Protein AF-A0A941TBD3-F1 (afdb_monomer)

Mean predicted aligned error: 17.26 Å

Secondary structure (DSSP, 8-state):
--------------------------------------------TTTTTTSTT---GGGHHHHHHHHHHS-HHHHHHHHS-GGG-TTHHHHHHHHHHHHHHHHHHHHHHHHHHHHT--

Foldseek 3Di:
DDDDDDDDDPDDDDDDPPPPDDPPDDDPPPPPPPPPPDPPDDDPDDVVCLDPPDPDPSSVVVVVVCCVPDPPVLSCLRHHDCVPDPCNVVCSVVSVVVVVVVSVVVSVVVVVVVVPPD

Sequence (118 aa):
MKTRLLSIAIALVAAASVAQADPQSSLSSVVVHSERSSAKAPRSGHTLDCTPPNSMAECAAFHNEIRRNFNGREIGMLFGAATAYPEYRSSYDNVVRRYDAFARAYDEQHLTAFASTK

Radius of gyration: 30.88 Å; Cα contacts (8 Å, |Δi|>4): 40; chains: 1; bounding box: 56×32×115 Å

Nearest PDB structures (foldseek):
  6krz-assembly3_C  TM=4.119E-01  e=9.443E+00  Homo sapiens

Structure (mmCIF, N/CA/C/O backbone):
data_AF-A0A941TBD3-F1
#
_entry.id   AF-A0A941TBD3-F1
#
loop_
_atom_site.group_PDB
_atom_site.id
_atom_site.type_symbol
_atom_site.label_atom_id
_atom_site.label_alt_id
_atom_site.label_comp_id
_atom_site.label_asym_id
_atom_site.label_entity_id
_atom_site.label_seq_id
_atom_site.pdbx_PDB_ins_code
_atom_site.Cartn_x
_atom_site.Cartn_y
_atom_site.Cartn_z
_atom_site.occupancy
_atom_site.B_iso_or_equiv
_atom_site.auth_seq_id
_atom_site.auth_comp_id
_atom_site.auth_asym_id
_atom_site.auth_atom_id
_atom_site.pdbx_PDB_model_num
ATOM 1 N N . MET A 1 1 ? 38.428 -19.082 84.057 1.00 43.03 1 MET A N 1
ATOM 2 C CA . MET A 1 1 ? 38.223 -17.610 84.092 1.00 43.03 1 MET A CA 1
ATOM 3 C C . MET A 1 1 ? 39.446 -16.917 83.489 1.00 43.03 1 MET A C 1
ATOM 5 O O . MET A 1 1 ? 40.522 -17.459 83.698 1.00 43.03 1 MET A O 1
ATOM 9 N N . LYS A 1 2 ? 39.268 -15.734 82.854 1.00 39.22 2 LYS A N 1
ATOM 10 C CA . LYS A 1 2 ? 40.271 -14.823 82.212 1.00 39.22 2 LYS A CA 1
ATOM 11 C C . LYS A 1 2 ? 40.810 -15.247 80.835 1.00 39.22 2 LYS A C 1
ATOM 13 O O . LYS A 1 2 ? 41.117 -16.412 80.664 1.00 39.22 2 LYS A O 1
ATOM 18 N N . THR A 1 3 ? 41.085 -14.386 79.848 1.00 46.25 3 THR A N 1
ATOM 19 C CA . THR A 1 3 ? 40.512 -13.132 79.289 1.00 46.25 3 THR A CA 1
ATOM 20 C C . THR A 1 3 ? 41.320 -12.826 78.019 1.00 46.25 3 THR A C 1
ATOM 22 O O . THR A 1 3 ? 42.537 -12.915 78.089 1.00 46.25 3 THR A O 1
ATOM 25 N N . ARG A 1 4 ? 40.634 -12.344 76.969 1.00 54.00 4 ARG A N 1
ATOM 26 C CA . ARG A 1 4 ? 41.068 -11.397 75.910 1.00 54.00 4 ARG A CA 1
ATOM 27 C C . ARG A 1 4 ? 42.297 -11.733 75.042 1.00 54.00 4 ARG A C 1
ATOM 29 O O . ARG A 1 4 ? 43.396 -11.860 75.553 1.00 54.00 4 ARG A O 1
ATOM 36 N N . LEU A 1 5 ? 42.135 -11.616 73.719 1.00 50.44 5 LEU A N 1
ATOM 37 C CA . LEU A 1 5 ? 42.652 -10.481 72.927 1.00 50.44 5 LEU A CA 1
ATOM 38 C C . LEU A 1 5 ? 42.230 -10.579 71.448 1.00 50.44 5 LEU A C 1
ATOM 40 O O . LEU A 1 5 ? 42.071 -11.661 70.895 1.00 50.44 5 LEU A O 1
ATOM 44 N N . LEU A 1 6 ? 42.000 -9.404 70.861 1.00 59.47 6 LEU A N 1
ATOM 45 C CA . LEU A 1 6 ? 41.587 -9.141 69.483 1.00 59.47 6 LEU A CA 1
ATOM 46 C C . LEU A 1 6 ? 42.704 -9.447 68.476 1.00 59.47 6 LEU A C 1
ATOM 48 O O . LEU A 1 6 ? 43.873 -9.196 68.755 1.00 59.47 6 LEU A O 1
ATOM 52 N N . SER A 1 7 ? 42.336 -9.840 67.257 1.00 45.16 7 SER A N 1
ATOM 53 C CA .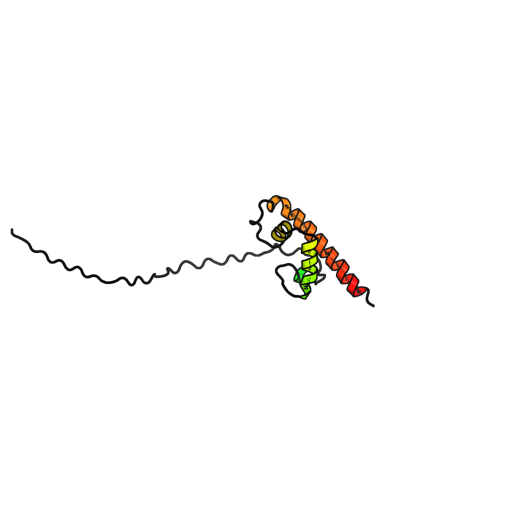 SER A 1 7 ? 43.140 -9.572 66.059 1.00 45.16 7 SER A CA 1
ATOM 54 C C . SER A 1 7 ? 42.211 -9.331 64.874 1.00 45.16 7 SER A C 1
ATOM 56 O O . SER A 1 7 ? 41.505 -10.220 64.407 1.00 45.16 7 SER A O 1
ATOM 58 N N . ILE A 1 8 ? 42.178 -8.067 64.464 1.00 58.47 8 ILE A N 1
ATOM 59 C CA . ILE A 1 8 ? 41.519 -7.548 63.271 1.00 58.47 8 ILE A CA 1
ATOM 60 C C . ILE A 1 8 ? 42.426 -7.886 62.087 1.00 58.47 8 ILE A C 1
ATOM 62 O O . ILE A 1 8 ? 43.587 -7.486 62.080 1.00 58.47 8 ILE A O 1
ATOM 66 N N . ALA A 1 9 ? 41.894 -8.573 61.080 1.00 50.69 9 ALA A N 1
ATOM 67 C CA . ALA A 1 9 ? 42.505 -8.649 59.759 1.00 50.69 9 ALA A CA 1
ATOM 68 C C . ALA A 1 9 ? 41.429 -8.315 58.722 1.00 50.69 9 ALA A C 1
ATOM 70 O O . ALA A 1 9 ? 40.593 -9.143 58.368 1.00 50.69 9 ALA A O 1
ATOM 71 N N . ILE A 1 10 ? 41.424 -7.055 58.286 1.00 56.56 10 ILE A N 1
ATOM 72 C CA . ILE A 1 10 ? 40.638 -6.582 57.147 1.00 56.56 10 ILE A CA 1
ATOM 73 C C . ILE A 1 10 ? 41.456 -6.932 55.905 1.00 56.56 10 ILE A C 1
ATOM 75 O O . ILE A 1 10 ? 42.393 -6.220 55.553 1.00 56.56 10 ILE A O 1
ATOM 79 N N . ALA A 1 11 ? 41.130 -8.052 55.266 1.00 52.78 11 ALA A N 1
ATOM 80 C CA . ALA A 1 11 ? 41.642 -8.363 53.940 1.00 52.78 11 ALA A CA 1
ATOM 81 C C . ALA A 1 11 ? 40.653 -7.816 52.902 1.00 52.78 11 ALA A C 1
ATOM 83 O O . ALA A 1 11 ? 39.626 -8.430 52.614 1.00 52.78 11 ALA A O 1
ATOM 84 N N . LEU A 1 12 ? 40.960 -6.628 52.372 1.00 51.53 12 LEU A N 1
ATOM 85 C CA . LEU A 1 12 ? 40.371 -6.121 51.137 1.00 51.53 12 LEU A CA 1
ATOM 86 C C . LEU A 1 12 ? 40.768 -7.058 49.993 1.00 51.53 12 LEU A C 1
ATOM 88 O O . LEU A 1 12 ? 41.932 -7.083 49.598 1.00 51.53 12 LEU A O 1
ATOM 92 N N . VAL A 1 13 ? 39.806 -7.788 49.432 1.00 59.81 13 VAL A N 1
ATOM 93 C CA . VAL A 1 13 ? 39.967 -8.398 48.110 1.00 59.81 13 VAL A CA 1
ATOM 94 C C . VAL A 1 13 ? 39.023 -7.680 47.162 1.00 59.81 13 VAL A C 1
ATOM 96 O O . VAL A 1 13 ? 37.806 -7.672 47.338 1.00 59.81 13 VAL A O 1
ATOM 99 N N . ALA A 1 14 ? 39.648 -6.995 46.210 1.00 54.47 14 ALA A N 1
ATOM 100 C CA . ALA A 1 14 ? 39.020 -6.193 45.184 1.00 54.47 14 ALA A CA 1
ATOM 101 C C . ALA A 1 14 ? 38.047 -7.025 44.340 1.00 54.47 14 ALA A C 1
ATOM 103 O O . ALA A 1 14 ? 38.314 -8.171 43.978 1.00 54.47 14 ALA A O 1
ATOM 104 N N . ALA A 1 15 ? 36.918 -6.397 44.025 1.00 51.31 15 ALA A N 1
ATOM 105 C CA . ALA A 1 15 ? 35.898 -6.913 43.141 1.00 51.31 15 ALA A CA 1
ATOM 106 C C . ALA A 1 15 ? 36.452 -7.147 41.728 1.00 51.31 15 ALA A C 1
ATOM 108 O O . ALA A 1 15 ? 36.962 -6.234 41.084 1.00 51.31 15 ALA A O 1
ATOM 109 N N . ALA A 1 16 ? 36.239 -8.355 41.222 1.00 53.00 16 ALA A N 1
ATOM 110 C CA . ALA A 1 16 ? 36.009 -8.596 39.809 1.00 53.00 16 ALA A CA 1
ATOM 111 C C . ALA A 1 16 ? 34.749 -9.460 39.726 1.00 53.00 16 ALA A C 1
ATOM 113 O O . ALA A 1 16 ? 34.809 -10.682 39.609 1.00 53.00 16 ALA A O 1
ATOM 114 N N . SER A 1 17 ? 33.589 -8.819 39.886 1.00 46.41 17 SER A N 1
ATOM 115 C CA . SER A 1 17 ? 32.305 -9.454 39.614 1.00 46.41 17 SER A CA 1
ATOM 116 C C . SER A 1 17 ? 32.238 -9.723 38.116 1.00 46.41 17 SER A C 1
ATOM 118 O O . SER A 1 17 ? 31.882 -8.846 37.332 1.00 46.41 17 SER A O 1
ATOM 120 N N . VAL A 1 18 ? 32.599 -10.933 37.700 1.00 56.16 18 VAL A N 1
ATOM 121 C CA . VAL A 1 18 ? 32.100 -11.462 36.436 1.00 56.16 18 VAL A CA 1
ATOM 122 C C . VAL A 1 18 ? 30.603 -11.654 36.638 1.00 56.16 18 VAL A C 1
ATOM 124 O O . VAL A 1 18 ? 30.169 -12.476 37.443 1.00 56.16 18 VAL A O 1
ATOM 127 N N . ALA A 1 19 ? 29.798 -10.820 35.986 1.00 45.59 19 ALA A N 1
ATOM 128 C CA . ALA A 1 19 ? 28.374 -11.073 35.881 1.00 45.59 19 ALA A CA 1
ATOM 129 C C . ALA A 1 19 ? 28.224 -12.408 35.142 1.00 45.59 19 ALA A C 1
ATOM 131 O O . ALA A 1 19 ? 28.467 -12.492 33.938 1.00 45.59 19 ALA A O 1
ATOM 132 N N . GLN A 1 20 ? 27.914 -13.474 35.879 1.00 44.41 20 GLN A N 1
ATOM 133 C CA . GLN A 1 20 ? 27.520 -14.735 35.276 1.00 44.41 20 GLN A CA 1
ATOM 134 C C . GLN A 1 20 ? 26.148 -14.499 34.649 1.00 44.41 20 GLN A C 1
ATOM 136 O O . GLN A 1 20 ? 25.162 -14.297 35.354 1.00 44.41 20 GLN A O 1
ATOM 141 N N . ALA A 1 21 ? 26.106 -14.442 33.319 1.00 40.09 21 ALA A N 1
ATOM 142 C CA . ALA A 1 21 ? 24.859 -14.515 32.584 1.00 40.09 21 ALA A CA 1
ATOM 143 C C . ALA A 1 21 ? 24.257 -15.902 32.838 1.00 40.09 21 ALA A C 1
ATOM 145 O O . ALA A 1 21 ? 24.801 -16.920 32.409 1.00 40.09 21 ALA A O 1
ATOM 146 N N . ASP A 1 22 ? 23.170 -15.916 33.598 1.00 44.00 22 ASP A N 1
ATOM 147 C CA . ASP A 1 22 ? 22.279 -17.055 33.777 1.00 44.00 22 ASP A CA 1
ATOM 148 C C . ASP A 1 22 ? 21.843 -17.569 32.386 1.00 44.00 22 ASP A C 1
ATOM 150 O O . ASP A 1 22 ? 21.495 -16.745 31.528 1.00 44.00 22 ASP A O 1
ATOM 154 N N . PRO A 1 23 ? 21.883 -18.884 32.090 1.00 47.31 23 PRO A N 1
ATOM 155 C CA . PRO A 1 23 ? 21.380 -19.421 30.831 1.00 47.31 23 PRO A CA 1
ATOM 156 C C . PRO A 1 23 ? 19.849 -19.379 30.854 1.00 47.31 23 PRO A C 1
ATOM 158 O O . PRO A 1 23 ? 19.158 -20.371 31.089 1.00 47.31 23 PRO A O 1
ATOM 161 N N . GLN A 1 24 ? 19.306 -18.187 30.627 1.00 46.38 24 GLN A N 1
ATOM 162 C CA . GLN A 1 24 ? 17.881 -17.935 30.642 1.00 46.38 24 GLN A CA 1
ATOM 163 C C . GLN A 1 24 ? 17.250 -18.559 29.397 1.00 46.38 24 GLN A C 1
ATOM 165 O O . GLN A 1 24 ? 17.312 -18.009 28.302 1.00 46.38 24 GLN A O 1
ATOM 170 N N . SER A 1 25 ? 16.691 -19.754 29.611 1.00 47.31 25 SER A N 1
ATOM 171 C CA . SER A 1 25 ? 15.551 -20.358 28.915 1.00 47.31 25 SER A CA 1
ATOM 172 C C . SER A 1 25 ? 15.347 -19.869 27.483 1.00 47.31 25 SER A C 1
ATOM 174 O O . SER A 1 25 ? 14.768 -18.807 27.256 1.00 47.31 25 SER A O 1
ATOM 176 N N . SER A 1 26 ? 15.752 -20.694 26.515 1.00 49.09 26 SER A N 1
ATOM 177 C CA . SER A 1 26 ? 15.381 -20.525 25.114 1.00 49.09 26 SER A CA 1
ATOM 178 C C . SER A 1 26 ? 13.856 -20.489 25.000 1.00 49.09 26 SER A C 1
ATOM 180 O O . SER A 1 26 ? 13.187 -21.526 25.003 1.00 49.09 26 SER A O 1
ATOM 182 N N . LEU A 1 27 ? 13.290 -19.287 24.935 1.00 53.59 27 LEU A N 1
ATOM 183 C CA . LEU A 1 27 ? 11.896 -19.107 24.577 1.00 53.59 27 LEU A CA 1
ATOM 184 C C . LEU A 1 27 ? 11.743 -19.667 23.164 1.00 53.59 27 LEU A C 1
ATOM 186 O O . LEU A 1 27 ? 12.407 -19.205 22.235 1.00 53.59 27 LEU A O 1
ATOM 190 N N . SER A 1 28 ? 10.911 -20.702 23.019 1.00 47.06 28 SER A N 1
ATOM 191 C CA . SER A 1 28 ? 10.538 -21.222 21.705 1.00 47.06 28 SER A CA 1
ATOM 192 C C . SER A 1 28 ? 10.040 -20.053 20.872 1.00 47.06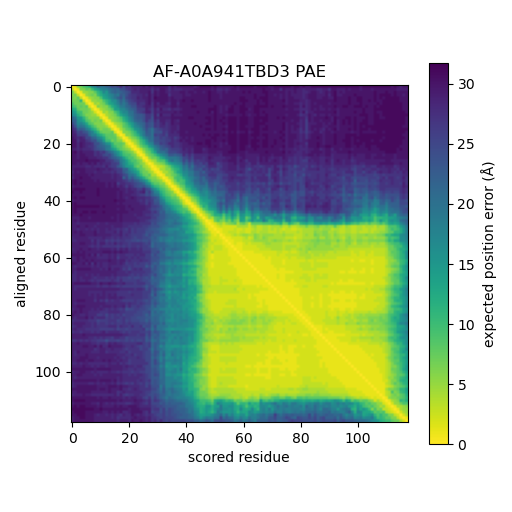 28 SER A C 1
ATOM 194 O O . SER A 1 28 ? 9.090 -19.374 21.267 1.00 47.06 28 SER A O 1
ATOM 196 N N . SER A 1 29 ? 10.705 -19.791 19.746 1.00 47.75 29 SER A N 1
ATOM 197 C CA . SER A 1 29 ? 10.235 -18.787 18.806 1.00 47.75 29 SER A CA 1
ATOM 198 C C . SER A 1 29 ? 8.832 -19.199 18.379 1.00 47.75 29 SER A C 1
ATOM 200 O O . SER A 1 29 ? 8.655 -20.213 17.699 1.00 47.75 29 SER A O 1
ATOM 202 N N . VAL A 1 30 ? 7.827 -18.440 18.808 1.00 53.56 30 VAL A N 1
ATOM 203 C CA . VAL A 1 30 ? 6.484 -18.563 18.257 1.00 53.56 30 VAL A CA 1
ATOM 204 C C . VAL A 1 30 ? 6.615 -18.156 16.800 1.00 53.56 30 VAL A C 1
ATOM 206 O O . VAL A 1 30 ? 6.791 -16.980 16.483 1.00 53.56 30 VAL A O 1
ATOM 209 N N . VAL A 1 31 ? 6.592 -19.150 15.915 1.00 45.16 31 VAL A N 1
ATOM 210 C CA . VAL A 1 31 ? 6.404 -18.923 14.488 1.00 45.16 31 VAL A CA 1
ATOM 211 C C . VAL A 1 31 ? 5.006 -18.344 14.362 1.00 45.16 31 VAL A C 1
ATOM 213 O O . VAL A 1 31 ? 4.006 -19.057 14.417 1.00 45.16 31 VAL A O 1
ATOM 216 N N . VAL A 1 32 ? 4.9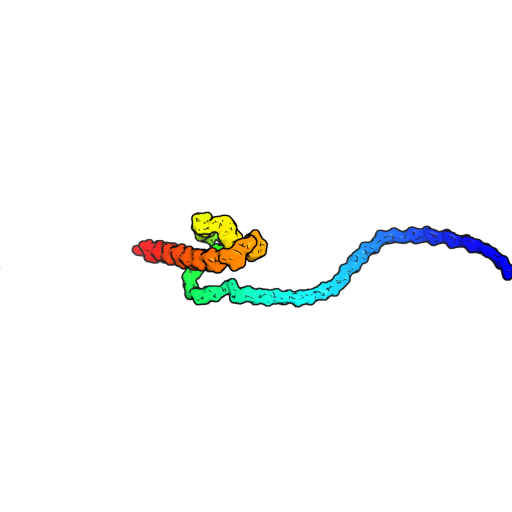32 -17.019 14.270 1.00 48.44 32 VAL A N 1
ATOM 217 C CA . VAL A 1 32 ? 3.709 -16.345 13.862 1.00 48.44 32 VAL A CA 1
ATOM 218 C C . VAL A 1 32 ? 3.519 -16.735 12.406 1.00 48.44 32 VAL A C 1
ATOM 220 O O . VAL A 1 32 ? 4.165 -16.190 11.512 1.00 48.44 32 VAL A O 1
ATOM 223 N N . HIS A 1 33 ? 2.661 -17.722 12.161 1.00 37.12 33 HIS A N 1
ATOM 224 C CA . HIS A 1 33 ? 2.066 -17.876 10.849 1.00 37.12 33 HIS A CA 1
ATOM 225 C C . HIS A 1 33 ? 1.280 -16.593 10.575 1.00 37.12 33 HIS A C 1
ATOM 227 O O . HIS A 1 33 ? 0.143 -16.429 11.016 1.00 37.12 33 HIS A O 1
ATOM 233 N N . SER A 1 34 ? 1.910 -15.654 9.868 1.00 37.25 34 SER A N 1
ATOM 234 C CA . SER A 1 34 ? 1.224 -14.556 9.195 1.00 37.25 34 SER A CA 1
ATOM 235 C C . SER A 1 34 ? 0.368 -15.138 8.068 1.00 37.25 34 SER A C 1
ATOM 237 O O . SER A 1 34 ? 0.629 -14.929 6.891 1.00 37.25 34 SER A O 1
ATOM 239 N N . GLU A 1 35 ? -0.693 -15.861 8.425 1.00 41.47 35 GLU A N 1
ATOM 240 C CA . GLU A 1 35 ? -1.756 -16.298 7.512 1.00 41.47 35 GLU A CA 1
ATOM 241 C C . GLU A 1 35 ? -2.729 -15.150 7.187 1.00 41.47 35 GLU A C 1
ATOM 243 O O . GLU A 1 35 ? -3.860 -15.369 6.761 1.00 41.47 35 GLU A O 1
ATOM 248 N N . ARG A 1 36 ? -2.313 -13.891 7.370 1.00 42.03 36 ARG A N 1
ATOM 249 C CA . ARG A 1 36 ? -3.103 -12.721 6.976 1.00 42.03 36 ARG A CA 1
ATOM 250 C C . ARG A 1 36 ? -2.397 -11.854 5.944 1.00 42.03 36 ARG A C 1
ATOM 252 O O . ARG A 1 36 ? -2.461 -10.640 6.016 1.00 42.03 36 ARG A O 1
ATOM 259 N N . SER A 1 37 ? -1.782 -12.505 4.964 1.00 42.69 37 SER A N 1
ATOM 260 C CA . SER A 1 37 ? -1.458 -11.899 3.670 1.00 42.69 37 SER A CA 1
ATOM 261 C C . SER A 1 37 ? -1.612 -12.944 2.572 1.00 42.69 37 SER A C 1
ATOM 263 O O . SER A 1 37 ? -0.657 -13.397 1.952 1.00 42.69 37 SER A O 1
ATOM 265 N N . SER A 1 38 ? -2.841 -13.390 2.351 1.00 40.53 38 SER A N 1
ATOM 266 C CA . SER A 1 38 ? -3.217 -14.034 1.094 1.00 40.53 38 SER A CA 1
ATOM 267 C C . SER A 1 38 ? -4.689 -13.775 0.845 1.00 40.53 38 SER A C 1
ATOM 269 O O . SER A 1 38 ? -5.544 -14.650 0.964 1.00 40.53 38 SER A O 1
ATOM 271 N N . ALA A 1 39 ? -4.982 -12.536 0.448 1.00 41.16 39 ALA A N 1
ATOM 272 C CA . ALA A 1 39 ? -6.033 -12.341 -0.531 1.00 41.16 39 ALA A CA 1
ATOM 273 C C . ALA A 1 39 ? -5.648 -13.193 -1.751 1.00 41.16 39 ALA A C 1
ATOM 275 O O . ALA A 1 39 ? -4.781 -12.844 -2.548 1.00 41.16 39 ALA A O 1
ATOM 276 N N . LYS A 1 40 ? -6.241 -14.383 -1.817 1.00 36.75 40 LYS A N 1
ATOM 277 C CA . LYS A 1 40 ? -6.159 -15.335 -2.918 1.00 36.75 40 LYS A CA 1
ATOM 278 C C . LYS A 1 40 ? -6.886 -14.729 -4.122 1.00 36.75 40 LYS A C 1
ATOM 280 O O . LYS A 1 40 ? -8.024 -15.081 -4.404 1.00 36.75 40 LYS A O 1
ATOM 285 N N . ALA A 1 41 ? -6.240 -13.781 -4.790 1.00 40.91 41 ALA A N 1
ATOM 286 C CA . ALA A 1 41 ? -6.637 -13.264 -6.092 1.00 40.91 41 ALA A CA 1
ATOM 287 C C . ALA A 1 41 ? -5.583 -13.687 -7.133 1.00 40.91 41 ALA A C 1
ATOM 289 O O . ALA A 1 41 ? -4.393 -13.740 -6.808 1.00 40.91 41 ALA A O 1
ATOM 290 N N . PRO A 1 42 ? -5.994 -14.068 -8.356 1.00 37.47 42 PRO A N 1
ATOM 291 C CA . PRO A 1 42 ? -5.075 -14.531 -9.389 1.00 37.47 42 PRO A CA 1
ATOM 292 C C . PRO A 1 42 ? -4.079 -13.426 -9.762 1.00 37.47 42 PRO A C 1
ATOM 294 O O . PRO A 1 42 ? -4.428 -12.255 -9.866 1.00 37.47 42 PRO A O 1
ATOM 297 N N . ARG A 1 43 ? -2.817 -13.838 -9.912 1.00 49.34 43 ARG A N 1
ATOM 298 C CA . ARG A 1 43 ? -1.633 -12.991 -10.062 1.00 49.34 43 ARG A CA 1
ATOM 299 C C . ARG A 1 43 ? -1.631 -12.231 -11.387 1.00 49.34 43 ARG A C 1
ATOM 301 O O . ARG A 1 43 ? -1.323 -12.809 -12.423 1.00 49.34 43 ARG A O 1
ATOM 308 N N . SER A 1 44 ? -1.801 -10.920 -11.298 1.00 42.25 44 SER A N 1
ATOM 309 C CA . SER A 1 44 ? -1.197 -9.943 -12.207 1.00 42.25 44 SER A CA 1
ATOM 310 C C . SER A 1 44 ? 0.086 -9.341 -11.603 1.00 42.25 44 SER A C 1
ATOM 312 O O . SER A 1 44 ? 0.271 -8.139 -11.570 1.00 42.25 44 SER A O 1
ATOM 314 N N . GLY A 1 45 ? 0.956 -10.210 -11.079 1.00 46.22 45 GLY A N 1
ATOM 315 C CA . GLY A 1 45 ? 2.431 -10.156 -11.048 1.00 46.22 45 GLY A CA 1
ATOM 316 C C . GLY A 1 45 ? 3.280 -8.918 -10.701 1.00 46.2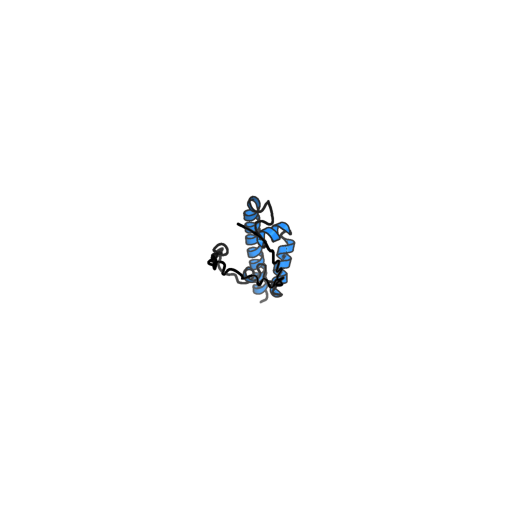2 45 GLY A C 1
ATOM 317 O O . GLY A 1 45 ? 4.467 -9.142 -10.516 1.00 46.22 45 GLY A O 1
ATOM 318 N N . HIS A 1 46 ? 2.795 -7.675 -10.613 1.00 49.31 46 HIS A N 1
ATOM 319 C CA . HIS A 1 46 ? 3.702 -6.511 -10.519 1.00 49.31 46 HIS A CA 1
ATOM 320 C C . HIS A 1 46 ? 3.500 -5.615 -9.287 1.00 49.31 46 HIS A C 1
ATOM 322 O O . HIS A 1 46 ? 4.488 -5.185 -8.695 1.00 49.31 46 HIS A O 1
ATOM 328 N N . THR A 1 47 ? 2.274 -5.356 -8.820 1.00 56.88 47 THR A N 1
ATOM 329 C CA . THR A 1 47 ? 2.084 -4.498 -7.627 1.00 56.88 47 THR A CA 1
ATOM 330 C C . THR A 1 47 ? 2.299 -5.204 -6.297 1.00 56.88 47 THR A C 1
ATOM 332 O O . THR A 1 47 ? 2.735 -4.542 -5.358 1.00 56.88 47 THR A O 1
ATOM 335 N N . LEU A 1 48 ? 2.041 -6.514 -6.197 1.00 58.62 48 LEU A N 1
ATOM 336 C CA . LEU A 1 48 ? 2.281 -7.270 -4.956 1.00 58.62 48 LEU A CA 1
ATOM 337 C C . LEU A 1 48 ? 3.769 -7.310 -4.588 1.00 58.62 48 LEU A C 1
ATOM 339 O O . LEU A 1 48 ? 4.104 -7.211 -3.410 1.00 58.62 48 LEU A O 1
ATOM 343 N N . ASP A 1 49 ? 4.654 -7.383 -5.585 1.00 76.25 49 ASP A N 1
ATOM 344 C CA . ASP A 1 49 ? 6.097 -7.301 -5.350 1.00 76.25 49 ASP A CA 1
ATOM 345 C C . ASP A 1 49 ? 6.498 -5.887 -4.923 1.00 76.25 49 ASP A C 1
ATOM 347 O O . ASP A 1 49 ? 7.381 -5.722 -4.088 1.00 76.25 49 ASP A O 1
ATOM 351 N N . CYS A 1 50 ? 5.800 -4.862 -5.412 1.00 83.94 50 CYS A N 1
ATOM 352 C CA . CYS A 1 50 ? 6.047 -3.469 -5.062 1.00 83.94 50 CYS A CA 1
ATOM 353 C C . CYS A 1 50 ? 5.296 -2.967 -3.823 1.00 83.94 50 CYS A C 1
ATOM 355 O O . CYS A 1 50 ? 5.394 -1.779 -3.497 1.00 83.94 50 CYS A O 1
ATOM 357 N N . THR A 1 51 ? 4.572 -3.818 -3.094 1.00 85.88 51 THR A N 1
ATOM 358 C CA . THR A 1 51 ? 3.975 -3.421 -1.817 1.00 85.88 51 THR A CA 1
ATOM 359 C C . THR A 1 51 ? 5.088 -3.049 -0.820 1.00 85.88 51 THR A C 1
ATOM 361 O O . THR A 1 51 ? 6.057 -3.799 -0.665 1.00 85.88 51 THR A O 1
ATOM 364 N N . PRO A 1 52 ? 5.005 -1.886 -0.136 1.00 85.44 52 PRO A N 1
ATOM 365 C CA . PRO A 1 52 ? 5.963 -1.529 0.906 1.00 85.44 52 PRO A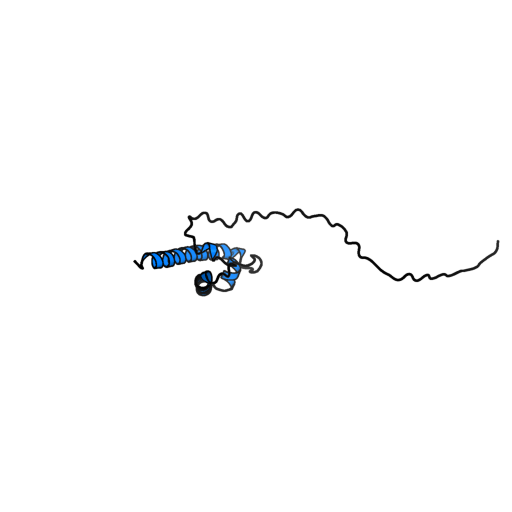 CA 1
ATOM 366 C C . PRO A 1 52 ? 6.146 -2.666 1.929 1.00 85.44 52 PRO A C 1
ATOM 368 O O . PRO A 1 52 ? 5.161 -3.303 2.307 1.00 85.44 52 PRO A O 1
ATOM 371 N N . PRO A 1 53 ? 7.384 -2.930 2.387 1.00 84.00 53 PRO A N 1
ATOM 372 C CA . PRO A 1 53 ? 8.538 -2.024 2.386 1.00 84.00 53 PRO A CA 1
ATOM 373 C C . PRO A 1 53 ? 9.480 -2.133 1.171 1.00 84.00 53 PRO A C 1
ATOM 375 O O . PRO A 1 53 ? 10.587 -1.601 1.238 1.00 84.00 53 PRO A O 1
ATOM 378 N N . ASN A 1 54 ? 9.096 -2.804 0.079 1.00 85.62 54 ASN A N 1
ATOM 379 C CA . ASN A 1 54 ? 9.994 -2.994 -1.063 1.00 85.62 54 ASN A CA 1
ATOM 380 C C . ASN A 1 54 ? 10.469 -1.657 -1.669 1.00 85.62 54 ASN A C 1
ATOM 382 O O . ASN A 1 54 ? 9.667 -0.899 -2.199 1.00 85.62 54 ASN A O 1
ATOM 386 N N . SER A 1 55 ? 11.774 -1.385 -1.624 1.00 84.50 55 SER A N 1
ATOM 387 C CA . SER A 1 55 ? 12.388 -0.136 -2.085 1.00 84.50 55 SER A CA 1
ATOM 388 C C . SER A 1 55 ? 13.072 -0.226 -3.456 1.00 84.50 55 SER A C 1
ATOM 390 O O . SER A 1 55 ? 13.856 0.662 -3.800 1.00 84.50 55 SER A O 1
ATOM 392 N N . MET A 1 56 ? 12.803 -1.271 -4.247 1.00 86.62 56 MET A N 1
ATOM 393 C CA . MET A 1 56 ? 13.324 -1.382 -5.613 1.00 86.62 56 MET A CA 1
ATOM 394 C C . MET A 1 56 ? 12.932 -0.161 -6.459 1.00 86.62 56 MET A C 1
ATOM 396 O O . MET A 1 56 ? 11.827 0.374 -6.344 1.00 86.62 56 MET A O 1
ATOM 400 N N . ALA A 1 57 ? 13.839 0.277 -7.337 1.00 85.19 57 ALA A N 1
ATOM 401 C CA . ALA A 1 57 ? 13.656 1.494 -8.132 1.00 85.19 57 ALA A CA 1
ATOM 402 C C . ALA A 1 57 ? 12.417 1.433 -9.046 1.00 85.19 57 ALA A C 1
ATOM 404 O O . ALA A 1 57 ? 11.722 2.434 -9.212 1.00 85.19 57 ALA A O 1
ATOM 405 N N . GLU A 1 58 ? 12.100 0.254 -9.579 1.00 82.31 58 GLU A N 1
ATOM 406 C CA . GLU A 1 58 ? 10.896 -0.008 -10.380 1.00 82.31 58 GLU A CA 1
ATOM 407 C C . GLU A 1 58 ? 9.581 0.231 -9.619 1.00 82.31 58 GLU A C 1
ATOM 409 O O . GLU A 1 58 ? 8.577 0.612 -10.218 1.00 82.31 58 GLU A O 1
ATOM 414 N N . CYS A 1 59 ? 9.595 0.118 -8.290 1.00 86.31 59 CYS A N 1
ATOM 415 C CA . CYS A 1 59 ? 8.423 0.343 -7.446 1.00 86.31 59 CYS A CA 1
ATOM 416 C C . CYS A 1 59 ? 8.168 1.824 -7.136 1.00 86.31 59 CYS A C 1
ATOM 418 O O . CYS A 1 59 ? 7.105 2.175 -6.617 1.00 86.31 59 CYS A O 1
ATOM 420 N N . ALA A 1 60 ? 9.106 2.719 -7.473 1.00 87.56 60 ALA A N 1
ATOM 421 C CA . ALA A 1 60 ? 9.019 4.136 -7.128 1.00 87.56 60 ALA A CA 1
ATOM 422 C C . ALA A 1 60 ? 7.770 4.816 -7.713 1.00 87.56 60 ALA A C 1
ATOM 424 O O . ALA A 1 60 ? 7.154 5.645 -7.040 1.00 87.56 60 ALA A O 1
ATOM 425 N N . ALA A 1 61 ? 7.372 4.453 -8.937 1.00 88.75 61 ALA A N 1
ATOM 426 C CA . ALA A 1 61 ? 6.172 4.991 -9.578 1.00 88.75 61 ALA A CA 1
ATOM 427 C C . ALA A 1 61 ? 4.899 4.602 -8.809 1.00 88.75 61 ALA A C 1
ATOM 429 O O . ALA A 1 61 ? 4.125 5.476 -8.417 1.00 88.75 61 ALA A O 1
ATOM 430 N N . PHE A 1 62 ? 4.745 3.316 -8.482 1.00 89.25 62 PHE A N 1
ATOM 431 C CA . PHE A 1 62 ? 3.611 2.828 -7.697 1.00 89.25 62 PHE A CA 1
ATOM 432 C C . PHE A 1 62 ? 3.562 3.470 -6.306 1.00 89.25 62 PHE A C 1
ATOM 434 O O . PHE A 1 62 ? 2.513 3.920 -5.848 1.00 89.25 62 PHE A O 1
ATOM 441 N N . HIS A 1 63 ? 4.713 3.594 -5.643 1.00 92.56 63 HIS A N 1
ATOM 442 C CA . HIS A 1 63 ? 4.810 4.241 -4.333 1.00 92.56 63 HIS A CA 1
ATOM 443 C C . HIS A 1 63 ? 4.436 5.719 -4.374 1.00 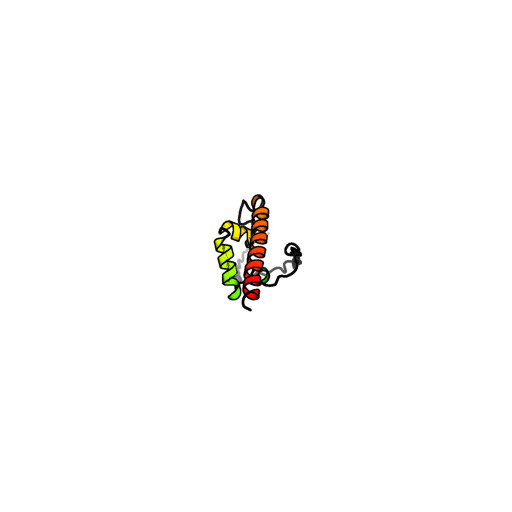92.56 63 HIS A C 1
ATOM 445 O O . HIS A 1 63 ? 3.830 6.230 -3.432 1.00 92.56 63 HIS A O 1
ATOM 451 N N . ASN A 1 64 ? 4.785 6.416 -5.453 1.00 92.50 64 ASN A N 1
ATOM 452 C CA . ASN A 1 64 ? 4.369 7.798 -5.650 1.00 92.50 64 ASN A CA 1
ATOM 453 C C . ASN A 1 64 ? 2.851 7.903 -5.805 1.00 92.50 64 ASN A C 1
ATOM 455 O O . ASN A 1 64 ? 2.256 8.796 -5.203 1.00 92.50 64 ASN A O 1
ATOM 459 N N . GLU A 1 65 ? 2.217 6.978 -6.523 1.00 93.50 65 GLU A N 1
ATOM 460 C CA . GLU A 1 65 ? 0.758 6.955 -6.636 1.00 93.50 65 GLU A CA 1
ATOM 461 C C . GLU A 1 65 ? 0.070 6.616 -5.309 1.00 93.50 65 GLU A C 1
ATOM 463 O O . GLU A 1 65 ? -0.921 7.260 -4.958 1.00 93.50 65 GLU A O 1
ATOM 468 N N . ILE A 1 66 ? 0.635 5.715 -4.495 1.00 93.69 66 ILE A N 1
ATOM 469 C CA . ILE A 1 66 ? 0.158 5.495 -3.119 1.00 93.69 66 ILE A CA 1
ATOM 470 C C . ILE A 1 66 ? 0.177 6.817 -2.337 1.00 93.69 66 ILE A C 1
ATOM 472 O O . ILE A 1 66 ? -0.830 7.193 -1.743 1.00 93.69 66 ILE A O 1
ATOM 476 N N . ARG A 1 67 ? 1.290 7.563 -2.370 1.00 95.25 67 ARG A N 1
ATOM 477 C CA . ARG A 1 67 ? 1.421 8.846 -1.648 1.00 95.25 67 ARG A CA 1
ATOM 478 C C . ARG A 1 67 ? 0.479 9.940 -2.154 1.00 95.25 67 ARG A C 1
ATOM 480 O O . ARG A 1 67 ? 0.186 10.866 -1.405 1.00 95.25 67 ARG A O 1
ATOM 487 N N . ARG A 1 68 ? 0.017 9.857 -3.404 1.00 96.31 68 ARG A N 1
ATOM 488 C CA . ARG A 1 68 ? -0.974 10.785 -3.973 1.00 96.31 68 ARG A 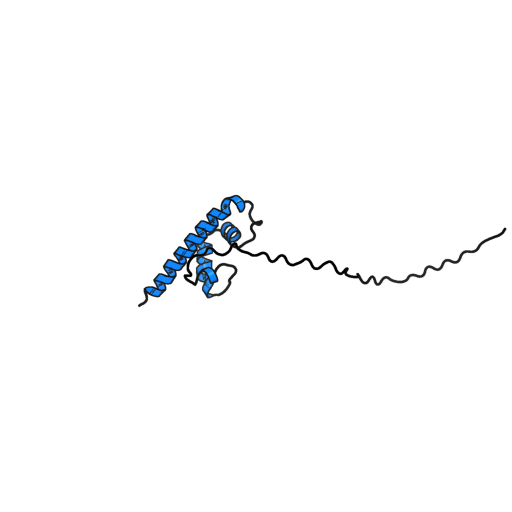CA 1
ATOM 489 C C . ARG A 1 68 ? -2.404 10.451 -3.548 1.00 96.31 68 ARG A C 1
ATOM 491 O O . ARG A 1 68 ? -3.211 11.363 -3.408 1.00 96.31 68 ARG A O 1
ATOM 498 N N . ASN A 1 69 ? -2.714 9.169 -3.346 1.00 96.00 69 ASN A N 1
ATOM 499 C CA . ASN A 1 69 ? -4.080 8.687 -3.104 1.00 96.00 69 ASN A CA 1
ATOM 500 C C . ASN A 1 69 ? -4.390 8.391 -1.627 1.00 96.00 69 ASN A C 1
ATOM 502 O O . ASN A 1 69 ? -5.561 8.312 -1.245 1.00 96.00 69 ASN A O 1
ATOM 506 N N . PHE A 1 70 ? -3.357 8.232 -0.800 1.00 96.69 70 PHE A N 1
ATOM 507 C CA . PHE A 1 70 ? -3.467 7.927 0.623 1.00 96.69 70 PHE A CA 1
ATOM 508 C C . PHE A 1 70 ? -2.679 8.943 1.439 1.00 96.69 70 PHE A C 1
ATOM 510 O O . PHE A 1 70 ? -1.553 9.309 1.099 1.00 96.69 70 PHE A O 1
ATOM 517 N N . ASN A 1 71 ? -3.260 9.390 2.549 1.00 95.62 71 ASN A N 1
ATOM 518 C CA . ASN A 1 71 ? -2.555 10.284 3.459 1.00 95.62 71 ASN A CA 1
ATOM 519 C C . ASN A 1 71 ? -1.538 9.515 4.325 1.00 95.62 71 ASN A C 1
ATOM 521 O O . ASN A 1 71 ? -1.583 8.291 4.440 1.00 95.62 71 ASN A O 1
ATOM 525 N N . GLY A 1 72 ? -0.628 10.235 4.987 1.00 94.44 72 GLY A N 1
ATOM 526 C CA . GLY A 1 72 ? 0.424 9.614 5.801 1.00 94.44 72 GLY A CA 1
ATOM 527 C C . GLY A 1 72 ? -0.089 8.703 6.926 1.00 94.44 72 GLY A C 1
ATOM 528 O O . GLY A 1 72 ? 0.559 7.703 7.226 1.00 94.44 72 GLY A O 1
ATOM 529 N N . ARG A 1 73 ? -1.260 8.992 7.516 1.00 94.88 73 ARG A N 1
ATOM 530 C CA . ARG A 1 73 ? -1.881 8.106 8.519 1.00 94.88 73 ARG A CA 1
ATOM 531 C C . ARG A 1 73 ? -2.404 6.831 7.884 1.00 94.88 73 ARG A C 1
ATOM 533 O O . ARG A 1 73 ? -2.167 5.761 8.418 1.00 94.88 73 ARG A O 1
ATOM 540 N N . GLU A 1 74 ? -3.084 6.929 6.747 1.00 95.38 74 GLU A N 1
ATOM 541 C CA . GLU A 1 74 ? -3.573 5.763 6.006 1.00 95.38 74 GLU A CA 1
ATOM 542 C C . GLU A 1 74 ? -2.422 4.864 5.562 1.00 95.38 74 GLU A C 1
ATOM 544 O O . GLU A 1 74 ? -2.476 3.660 5.775 1.00 95.38 74 GLU A O 1
ATOM 549 N N . ILE A 1 75 ? -1.343 5.449 5.040 1.00 95.31 75 ILE A N 1
ATOM 550 C CA . ILE A 1 75 ? -0.117 4.724 4.685 1.00 95.31 75 ILE A CA 1
ATOM 551 C C . ILE A 1 75 ? 0.478 4.042 5.921 1.00 95.31 75 ILE A C 1
ATOM 553 O O . ILE A 1 75 ? 0.843 2.869 5.864 1.00 95.31 75 ILE A O 1
ATOM 557 N N . GLY A 1 76 ? 0.535 4.743 7.054 1.00 93.94 76 GLY A N 1
ATOM 558 C CA . GLY A 1 76 ? 0.991 4.165 8.314 1.00 93.94 76 GLY A CA 1
ATOM 559 C C . GLY A 1 76 ? 0.078 3.052 8.837 1.00 93.94 76 GLY A C 1
ATOM 560 O O . GLY A 1 76 ? 0.573 2.084 9.402 1.00 93.94 76 GLY A O 1
ATOM 561 N N . MET A 1 77 ? -1.236 3.140 8.627 1.00 95.19 77 MET A N 1
ATOM 562 C CA . MET A 1 77 ? -2.168 2.060 8.959 1.00 95.19 77 MET A CA 1
ATOM 563 C C . MET A 1 77 ? -2.007 0.860 8.019 1.00 95.19 77 MET A C 1
ATOM 565 O O . MET A 1 77 ? -2.134 -0.274 8.465 1.00 95.19 77 MET A O 1
ATOM 569 N N . LEU A 1 78 ? -1.724 1.089 6.735 1.00 94.12 78 LEU A N 1
ATOM 570 C CA . LEU A 1 78 ? -1.555 0.031 5.737 1.00 94.12 78 LEU A CA 1
ATOM 571 C C . LEU A 1 78 ? -0.249 -0.747 5.919 1.00 94.12 78 LEU A C 1
ATOM 573 O O . LEU A 1 78 ? -0.258 -1.972 5.825 1.00 94.12 78 LEU A O 1
ATOM 577 N N . PHE A 1 79 ? 0.858 -0.045 6.172 1.00 92.88 79 PHE A N 1
ATOM 578 C CA . PHE A 1 79 ? 2.208 -0.624 6.112 1.00 92.88 79 PHE A CA 1
ATOM 579 C C . PHE A 1 79 ? 3.006 -0.493 7.417 1.00 92.88 79 PHE A C 1
ATOM 581 O O . PHE A 1 79 ? 4.144 -0.950 7.492 1.00 92.88 79 PHE A O 1
ATOM 588 N N . GLY A 1 80 ? 2.444 0.158 8.435 1.00 90.75 80 GLY A N 1
ATOM 589 C CA . GLY A 1 80 ? 3.055 0.332 9.751 1.00 90.75 80 GLY A CA 1
ATOM 590 C C . GLY A 1 80 ? 2.426 -0.554 10.827 1.00 90.75 80 GLY A C 1
ATOM 591 O O . GLY A 1 80 ? 1.631 -1.455 10.561 1.00 90.75 80 GLY A O 1
ATOM 592 N N . ALA A 1 81 ? 2.798 -0.303 12.083 1.00 90.62 81 ALA A N 1
ATOM 593 C CA . ALA A 1 81 ? 2.279 -1.059 13.217 1.00 90.62 81 ALA A CA 1
ATOM 594 C C . ALA A 1 81 ? 0.822 -0.681 13.534 1.00 90.62 81 ALA A C 1
ATOM 596 O O . ALA A 1 81 ? 0.490 0.497 13.670 1.00 90.62 81 ALA A O 1
ATOM 597 N N . ALA A 1 82 ? -0.026 -1.685 13.773 1.00 86.75 82 ALA A N 1
ATOM 598 C CA . ALA A 1 82 ? -1.435 -1.497 14.137 1.00 86.75 82 ALA A CA 1
ATOM 599 C C . ALA A 1 82 ? -1.652 -0.658 15.411 1.00 86.75 82 ALA A C 1
ATOM 601 O O . ALA A 1 82 ? -2.698 -0.044 15.596 1.00 86.75 82 ALA A O 1
ATOM 602 N N . THR A 1 83 ? -0.659 -0.621 16.299 1.00 90.62 83 THR A N 1
ATOM 603 C CA . THR A 1 83 ? -0.688 0.141 17.554 1.00 90.62 83 THR A CA 1
ATOM 604 C C . THR A 1 83 ? -0.297 1.610 17.391 1.00 90.62 83 THR A C 1
ATOM 606 O O . THR A 1 83 ? -0.435 2.374 18.342 1.00 90.62 83 THR A O 1
ATOM 609 N N . ALA A 1 84 ? 0.179 2.027 16.212 1.00 92.06 84 ALA A N 1
ATOM 610 C CA . ALA A 1 84 ? 0.643 3.393 15.974 1.00 92.06 84 ALA A CA 1
ATOM 611 C C . ALA A 1 84 ? -0.503 4.417 15.863 1.00 92.06 84 ALA A C 1
ATOM 613 O O . ALA A 1 84 ? -0.272 5.612 16.046 1.00 92.06 84 ALA A O 1
ATOM 614 N N . TYR A 1 85 ? -1.729 3.959 15.583 1.00 93.81 85 TYR A N 1
ATOM 615 C CA . TYR A 1 85 ? -2.888 4.817 15.334 1.00 93.81 85 TYR A CA 1
ATOM 616 C C . TYR A 1 85 ? -4.097 4.373 16.173 1.00 93.81 85 TYR A C 1
ATOM 618 O O . TYR A 1 85 ? -4.565 3.245 16.007 1.00 93.81 85 TYR A O 1
ATOM 626 N N . PRO A 1 86 ? -4.648 5.235 17.050 1.00 93.94 86 PRO A N 1
ATOM 627 C CA . PRO A 1 86 ? -5.851 4.924 17.832 1.00 93.94 86 PRO A CA 1
ATOM 628 C C . PRO A 1 86 ? -7.057 4.515 16.974 1.00 93.94 86 PRO A C 1
ATOM 630 O O . PRO A 1 86 ? -7.846 3.652 17.355 1.00 93.94 86 PRO A O 1
ATOM 633 N N . GLU A 1 87 ? -7.180 5.115 15.792 1.00 93.88 87 GLU A N 1
ATOM 634 C CA . GLU A 1 87 ? -8.242 4.885 14.817 1.00 93.88 87 GLU A CA 1
ATOM 635 C C . GLU A 1 87 ? -8.113 3.563 14.045 1.00 93.88 87 GLU A C 1
ATOM 637 O O . GLU A 1 87 ? -9.021 3.210 13.291 1.00 93.88 87 GLU A O 1
ATOM 642 N N . TYR A 1 88 ? -7.023 2.809 14.233 1.00 94.12 88 TYR A N 1
ATOM 643 C CA . TYR A 1 88 ? -6.744 1.597 13.463 1.00 94.12 88 TYR A CA 1
ATOM 644 C C . TYR A 1 88 ? -7.916 0.611 13.508 1.00 94.12 88 TYR A C 1
ATOM 646 O O . TYR A 1 88 ? -8.415 0.184 12.473 1.00 94.12 88 TYR A O 1
ATOM 654 N N . ARG A 1 89 ? -8.438 0.303 14.703 1.00 94.25 89 ARG A N 1
ATOM 655 C CA . ARG A 1 89 ? -9.512 -0.697 14.860 1.00 94.25 89 ARG A CA 1
ATOM 656 C C . ARG A 1 89 ? -10.815 -0.321 14.156 1.00 94.25 89 ARG A C 1
ATOM 658 O O . ARG A 1 89 ? -11.554 -1.218 13.774 1.00 94.25 89 ARG A O 1
ATOM 665 N N . SER A 1 90 ? -11.119 0.969 14.031 1.00 95.81 90 SER A N 1
ATOM 666 C CA . SER A 1 90 ? -12.359 1.440 13.405 1.00 95.81 90 SER A CA 1
ATOM 667 C C . SER A 1 90 ? -12.198 1.756 11.919 1.00 95.81 90 SER A C 1
ATOM 669 O O . SER A 1 90 ? -13.181 1.708 11.184 1.00 95.81 90 SER A O 1
ATOM 671 N N . SER A 1 91 ? -10.983 2.083 11.473 1.00 94.12 91 SER A N 1
ATOM 672 C CA . SER A 1 91 ? -10.742 2.634 10.133 1.00 94.12 91 SER A CA 1
ATOM 673 C C . SER A 1 91 ? -10.005 1.676 9.200 1.00 94.12 91 SER A C 1
ATOM 675 O O . SER A 1 91 ? -10.150 1.793 7.984 1.00 94.12 91 SER A O 1
ATOM 677 N N . TYR A 1 92 ? -9.239 0.723 9.738 1.00 95.12 92 TYR A N 1
ATOM 678 C CA . TYR A 1 92 ? -8.335 -0.121 8.954 1.00 95.12 92 TYR A CA 1
ATOM 679 C C . TYR A 1 92 ? -9.043 -0.871 7.823 1.00 95.12 92 TYR A C 1
ATOM 681 O O . TYR A 1 92 ? -8.607 -0.783 6.678 1.00 95.12 92 TYR A O 1
ATOM 689 N N . ASP A 1 93 ? -10.183 -1.512 8.095 1.00 96.19 93 ASP A N 1
ATOM 690 C CA . ASP A 1 93 ? -10.915 -2.283 7.079 1.00 96.19 93 ASP A CA 1
ATOM 691 C C . ASP A 1 93 ? -11.363 -1.413 5.892 1.00 96.19 93 ASP A C 1
ATOM 693 O O . ASP A 1 93 ? -11.336 -1.840 4.735 1.00 96.19 93 ASP A O 1
ATOM 697 N N . ASN A 1 94 ? -11.743 -0.157 6.153 1.00 96.25 94 ASN A N 1
ATOM 698 C CA . ASN A 1 94 ? -12.090 0.781 5.091 1.00 96.25 94 ASN A CA 1
ATOM 699 C C . ASN A 1 94 ? -10.865 1.147 4.244 1.00 96.25 94 ASN A C 1
ATOM 701 O O . ASN A 1 94 ? -10.956 1.167 3.013 1.00 96.25 94 ASN A O 1
ATOM 705 N N . VAL A 1 95 ? -9.738 1.419 4.905 1.00 96.00 95 VAL A N 1
ATOM 706 C CA . VAL A 1 95 ? -8.485 1.828 4.265 1.00 96.00 95 VAL A CA 1
ATOM 707 C C . VAL A 1 95 ? -7.908 0.689 3.423 1.00 96.00 95 VAL A C 1
ATOM 709 O O . VAL A 1 95 ? -7.569 0.921 2.265 1.00 96.00 95 VAL A O 1
ATOM 712 N N . VAL A 1 96 ? -7.889 -0.545 3.938 1.00 95.00 96 VAL A N 1
ATOM 713 C CA . VAL A 1 96 ? -7.461 -1.740 3.188 1.00 95.00 96 VAL A CA 1
ATOM 714 C C . VAL A 1 96 ? -8.323 -1.951 1.954 1.00 95.00 96 VAL A C 1
ATOM 716 O O . VAL A 1 96 ? -7.800 -2.079 0.855 1.00 95.00 96 VAL A O 1
ATOM 719 N N . ARG A 1 97 ? -9.652 -1.892 2.088 1.00 96.00 97 ARG A N 1
ATOM 720 C CA . ARG A 1 97 ? -10.554 -2.050 0.938 1.00 96.00 97 ARG A CA 1
ATOM 721 C C . ARG A 1 97 ? -10.288 -1.013 -0.158 1.00 96.00 97 ARG A C 1
ATOM 723 O O . ARG A 1 97 ? -10.370 -1.337 -1.343 1.00 96.00 97 ARG A O 1
ATOM 730 N N . ARG A 1 98 ? -9.994 0.236 0.223 1.00 96.25 98 ARG A N 1
ATOM 731 C CA . ARG A 1 98 ? -9.614 1.296 -0.724 1.00 96.25 98 ARG A CA 1
ATOM 732 C C . ARG A 1 98 ? -8.260 1.017 -1.368 1.00 96.25 98 ARG A C 1
ATOM 734 O O . ARG A 1 98 ? -8.144 1.188 -2.577 1.00 96.25 98 ARG A O 1
ATOM 741 N N . TYR A 1 99 ? -7.273 0.579 -0.590 1.00 94.81 99 TYR A N 1
ATOM 742 C CA . TYR A 1 99 ? -5.962 0.187 -1.102 1.00 94.81 99 TYR A CA 1
ATOM 743 C C . TYR A 1 99 ? -6.061 -0.956 -2.111 1.00 94.81 99 TYR A C 1
ATOM 745 O O . TYR A 1 99 ? -5.535 -0.834 -3.210 1.00 94.81 99 TYR A O 1
ATOM 753 N N . ASP A 1 100 ? -6.818 -2.004 -1.801 1.00 92.50 100 ASP A N 1
ATOM 754 C CA . ASP A 1 100 ? -7.012 -3.144 -2.697 1.00 92.50 100 ASP A CA 1
ATOM 755 C C . ASP A 1 100 ? -7.672 -2.734 -4.019 1.00 92.50 100 ASP A C 1
ATOM 757 O O . ASP A 1 100 ? -7.309 -3.225 -5.088 1.00 92.50 100 ASP A O 1
ATOM 761 N N . ALA A 1 101 ? -8.660 -1.835 -3.966 1.00 91.88 101 ALA A N 1
ATOM 762 C CA . ALA A 1 101 ? -9.294 -1.298 -5.167 1.00 91.88 101 ALA A CA 1
ATOM 763 C C . ALA A 1 101 ? -8.321 -0.441 -5.989 1.00 91.88 101 ALA A C 1
ATOM 765 O O . ALA A 1 101 ? -8.266 -0.581 -7.209 1.00 91.88 101 ALA A O 1
ATOM 766 N N . PHE A 1 102 ? -7.533 0.401 -5.320 1.00 93.06 102 PHE A N 1
ATOM 767 C CA . PHE A 1 102 ? -6.498 1.213 -5.949 1.00 93.06 102 PHE A CA 1
ATOM 768 C C . PHE A 1 102 ? -5.419 0.351 -6.619 1.00 93.06 102 PHE A C 1
ATOM 770 O O . PHE A 1 102 ? -5.099 0.588 -7.779 1.00 93.06 102 PHE A O 1
ATOM 777 N N . ALA A 1 103 ? -4.894 -0.665 -5.931 1.00 89.38 103 ALA A N 1
ATOM 778 C CA . ALA A 1 103 ? -3.837 -1.529 -6.451 1.00 89.38 103 ALA A CA 1
ATOM 779 C C . ALA A 1 103 ? -4.293 -2.285 -7.708 1.00 89.38 103 ALA A C 1
ATOM 781 O O . ALA A 1 103 ? -3.572 -2.306 -8.702 1.00 89.38 103 ALA A O 1
ATOM 782 N N . ARG A 1 104 ? -5.528 -2.811 -7.708 1.00 87.50 104 ARG A N 1
ATOM 783 C CA . ARG A 1 104 ? -6.124 -3.436 -8.901 1.00 87.50 104 ARG A CA 1
ATOM 784 C C . ARG A 1 104 ? -6.266 -2.456 -10.064 1.00 87.50 104 ARG A C 1
ATOM 786 O O . ARG A 1 104 ? -5.883 -2.785 -11.178 1.00 87.50 104 ARG A O 1
ATOM 793 N N . ALA A 1 105 ? -6.777 -1.253 -9.809 1.00 89.00 105 ALA A N 1
ATOM 794 C CA . ALA A 1 105 ? -6.934 -0.244 -10.855 1.00 89.00 105 ALA A CA 1
ATOM 795 C C . ALA A 1 105 ? -5.580 0.210 -11.428 1.00 89.00 105 ALA A C 1
ATOM 797 O O . ALA A 1 105 ? -5.458 0.420 -12.634 1.00 89.00 105 ALA A O 1
ATOM 798 N N . TYR A 1 106 ? -4.559 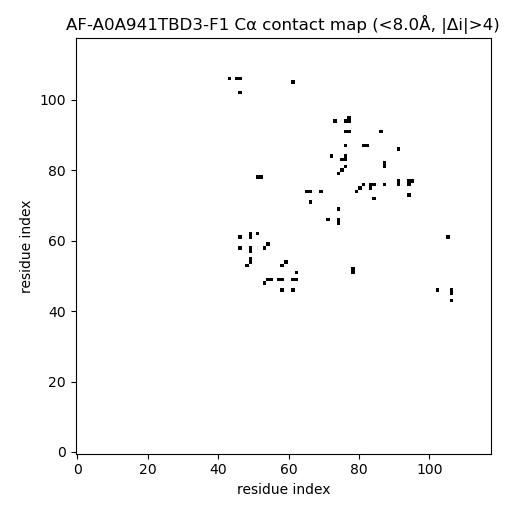0.340 -10.576 1.00 87.25 106 TYR A N 1
ATOM 799 C CA . TYR A 1 106 ? -3.199 0.648 -11.006 1.00 87.25 106 TYR A CA 1
ATOM 800 C C . TYR A 1 106 ? -2.654 -0.464 -11.908 1.00 87.25 106 TYR A C 1
ATOM 802 O O . TYR A 1 106 ? -2.194 -0.168 -13.009 1.00 87.25 106 TYR A O 1
ATOM 810 N N . ASP A 1 107 ? -2.767 -1.729 -11.498 1.00 84.50 107 ASP A N 1
ATOM 811 C CA . ASP A 1 107 ? -2.376 -2.875 -12.325 1.00 84.50 107 ASP A CA 1
ATOM 812 C C . ASP A 1 107 ? -3.079 -2.864 -13.682 1.00 84.50 107 ASP A C 1
ATOM 814 O O . ASP A 1 107 ? -2.419 -2.944 -14.714 1.00 84.50 107 ASP A O 1
ATOM 818 N N . GLU A 1 108 ? -4.405 -2.719 -13.707 1.00 83.81 108 GLU A N 1
ATOM 819 C CA . GLU A 1 108 ? -5.189 -2.707 -14.945 1.00 83.81 108 GLU A CA 1
ATOM 820 C C . GLU A 1 108 ? -4.714 -1.613 -15.912 1.00 83.81 108 GLU A C 1
ATOM 822 O O . GLU A 1 108 ? -4.500 -1.884 -17.095 1.00 83.81 108 GLU A O 1
ATOM 827 N N . GLN A 1 109 ? -4.484 -0.392 -15.423 1.00 82.69 109 GLN A N 1
ATOM 828 C CA . GLN A 1 109 ? -4.009 0.725 -16.248 1.00 82.69 109 GLN A CA 1
ATOM 829 C C . GLN A 1 109 ? -2.591 0.506 -16.779 1.00 82.69 109 GLN A C 1
ATOM 831 O O . GLN A 1 109 ? -2.297 0.834 -17.928 1.00 82.69 109 GLN A O 1
ATOM 836 N N . HIS A 1 110 ? -1.706 -0.062 -15.965 1.00 76.00 110 HIS A N 1
ATOM 837 C CA . HIS A 1 110 ? -0.308 -0.213 -16.351 1.00 76.00 110 HIS A CA 1
ATOM 838 C C . HIS A 1 110 ? -0.104 -1.452 -17.229 1.00 76.00 110 HIS A C 1
ATOM 840 O O . HIS A 1 110 ? 0.637 -1.375 -18.200 1.00 76.00 110 HIS A O 1
ATOM 846 N N . LEU A 1 111 ? -0.833 -2.547 -17.005 1.00 67.00 111 LEU A N 1
ATOM 847 C CA . LEU A 1 111 ? -0.838 -3.720 -17.890 1.00 67.00 111 LEU A CA 1
ATOM 848 C C . LEU A 1 111 ? -1.432 -3.402 -19.268 1.00 67.00 111 LEU A C 1
ATOM 850 O O . LEU A 1 111 ? -0.910 -3.855 -20.288 1.00 67.00 111 LEU A O 1
ATOM 854 N N . THR A 1 112 ? -2.503 -2.605 -19.320 1.00 58.31 112 THR A N 1
ATOM 855 C CA . THR A 1 112 ? -3.120 -2.192 -20.592 1.00 58.31 112 THR A CA 1
ATOM 856 C C . THR A 1 112 ? -2.253 -1.202 -21.370 1.00 58.31 112 THR A C 1
ATOM 858 O O . THR A 1 112 ? -2.189 -1.297 -22.597 1.00 58.31 112 THR A O 1
ATOM 861 N N . ALA A 1 113 ? -1.506 -0.324 -20.691 1.00 55.31 113 ALA A N 1
ATOM 862 C CA . ALA A 1 113 ? -0.525 0.554 -21.331 1.00 55.31 113 ALA A CA 1
ATOM 863 C C . ALA A 1 113 ? 0.590 -0.230 -22.056 1.00 55.31 113 ALA A C 1
ATOM 865 O O . ALA A 1 113 ? 0.971 0.134 -23.172 1.00 55.31 113 ALA A O 1
ATOM 866 N N . PHE A 1 114 ? 1.060 -1.345 -21.479 1.00 49.53 114 PHE A N 1
ATOM 867 C CA . PHE A 1 114 ? 2.024 -2.238 -22.140 1.00 49.53 114 PHE A CA 1
ATOM 868 C C . PHE A 1 114 ? 1.412 -3.045 -23.294 1.00 49.53 114 PHE A C 1
ATOM 870 O O . PHE A 1 114 ? 2.104 -3.366 -24.256 1.00 49.53 114 PHE A O 1
ATOM 877 N N . ALA A 1 115 ? 0.118 -3.369 -23.231 1.00 51.41 115 ALA A N 1
ATOM 878 C CA . ALA A 1 115 ? -0.565 -4.109 -24.293 1.00 51.41 115 ALA A CA 1
ATOM 879 C C . ALA A 1 115 ? -0.910 -3.245 -25.523 1.00 51.41 115 ALA A C 1
ATOM 881 O O . ALA A 1 115 ? -1.036 -3.777 -26.624 1.00 51.41 115 ALA A O 1
ATOM 882 N N . SER A 1 116 ? -1.060 -1.926 -25.354 1.00 47.44 116 SER A N 1
ATOM 883 C CA . SER A 1 116 ? -1.520 -1.008 -26.409 1.00 47.44 116 SER A CA 1
ATOM 884 C C . SER A 1 116 ? -0.403 -0.427 -27.292 1.00 47.44 116 SER A C 1
ATOM 886 O O . SER A 1 116 ? -0.694 0.360 -28.189 1.00 47.44 116 SER A O 1
ATOM 888 N N . THR A 1 117 ? 0.865 -0.772 -27.055 1.00 52.03 117 THR A N 1
ATOM 889 C CA . THR A 1 117 ? 2.036 -0.232 -27.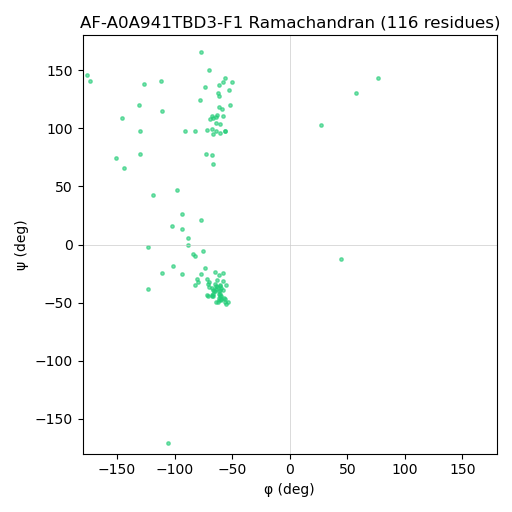779 1.00 52.03 117 THR A CA 1
ATOM 890 C C . THR A 1 117 ? 2.473 -1.083 -28.984 1.00 52.03 117 THR A C 1
ATOM 892 O O . THR A 1 117 ? 3.639 -1.053 -29.377 1.00 52.03 117 THR A O 1
ATOM 895 N N . LYS A 1 118 ? 1.550 -1.838 -29.589 1.00 42.03 118 LYS A N 1
ATOM 896 C CA . LYS A 1 118 ? 1.797 -2.693 -30.760 1.00 42.03 118 LYS A CA 1
ATOM 897 C C . LYS A 1 118 ? 1.040 -2.189 -31.982 1.00 42.03 118 LYS A C 1
ATOM 899 O O . LYS A 1 118 ? 1.634 -2.251 -33.079 1.00 42.03 118 LYS A O 1
#

Solvent-accessible surface area (backbone atoms only — not comparable to full-atom values): 8049 Å² total; per-residue (Å²): 135,91,80,89,84,88,82,89,79,88,78,88,75,81,86,77,82,75,79,77,77,71,88,74,70,86,71,78,78,77,78,76,78,74,81,83,78,67,85,89,64,88,82,78,83,57,62,79,71,36,44,76,87,49,79,54,78,86,26,49,64,60,53,51,51,48,61,74,77,40,53,74,66,55,49,37,59,74,72,45,59,70,85,79,41,92,58,35,89,82,44,42,72,61,52,50,55,49,48,57,53,48,54,52,52,51,47,54,55,55,56,47,58,68,66,70,77,119

pLDDT: mean 70.72, std 22.0, range [36.75, 96.69]